Protein AF-A0A1H1LH26-F1 (afdb_monomer)

pLDDT: mean 78.37, std 15.64, range [32.84, 95.56]

Structure (mmCIF, N/CA/C/O backbone):
data_AF-A0A1H1LH26-F1
#
_entry.id   AF-A0A1H1LH26-F1
#
loop_
_atom_site.group_PDB
_atom_site.id
_atom_site.type_symbol
_atom_site.label_atom_id
_atom_site.label_alt_id
_atom_site.label_comp_id
_atom_site.label_asym_id
_atom_site.label_entity_id
_atom_site.label_seq_id
_atom_site.pdbx_PDB_ins_code
_atom_site.Cartn_x
_atom_site.Cartn_y
_atom_site.Cartn_z
_atom_site.occupancy
_atom_site.B_iso_or_equiv
_atom_site.auth_seq_id
_atom_site.auth_comp_id
_atom_site.auth_asym_id
_atom_site.auth_atom_id
_atom_site.pdbx_PDB_model_num
ATOM 1 N N . MET A 1 1 ? -23.223 3.699 -24.837 1.00 32.84 1 MET A N 1
ATOM 2 C CA . MET A 1 1 ? -22.898 2.260 -24.772 1.00 32.84 1 MET A CA 1
ATOM 3 C C . MET A 1 1 ? -21.936 2.073 -23.615 1.00 32.84 1 MET A C 1
ATOM 5 O O . MET A 1 1 ? -20.814 2.551 -23.693 1.00 32.84 1 MET A O 1
ATOM 9 N N . ALA A 1 2 ? -22.431 1.552 -22.492 1.00 37.69 2 ALA A N 1
ATOM 10 C CA . ALA A 1 2 ? -21.630 1.323 -21.297 1.00 37.69 2 ALA A CA 1
ATOM 11 C C . ALA A 1 2 ? -20.881 -0.000 -21.473 1.00 37.69 2 ALA A C 1
ATOM 13 O O . ALA A 1 2 ? -21.500 -1.001 -21.816 1.00 37.69 2 ALA A O 1
ATOM 14 N N . LEU A 1 3 ? -19.562 0.020 -21.299 1.00 47.94 3 LEU A N 1
ATOM 15 C CA . LEU A 1 3 ? -18.762 -1.197 -21.253 1.00 47.94 3 LEU A CA 1
ATOM 16 C C . LEU A 1 3 ? -19.130 -1.938 -19.967 1.00 47.94 3 LEU A C 1
ATOM 18 O O . LEU A 1 3 ? -18.903 -1.430 -18.864 1.00 47.94 3 LEU A O 1
ATOM 22 N N . ASP A 1 4 ? -19.749 -3.104 -20.128 1.00 46.75 4 ASP A N 1
ATOM 23 C CA . ASP A 1 4 ? -20.054 -4.010 -19.034 1.00 46.75 4 ASP A CA 1
ATOM 24 C C . ASP A 1 4 ? -18.763 -4.352 -18.287 1.00 46.75 4 ASP A C 1
ATOM 26 O O . ASP A 1 4 ? -17.742 -4.743 -18.854 1.00 46.75 4 ASP A O 1
ATOM 30 N N . SER A 1 5 ? -18.803 -4.103 -16.982 1.00 53.16 5 SER A N 1
ATOM 31 C CA . SER A 1 5 ? -17.681 -4.282 -16.073 1.00 53.16 5 SER A CA 1
ATOM 32 C C . SER A 1 5 ? -17.305 -5.755 -16.018 1.00 53.16 5 SER A C 1
ATOM 34 O O . SER A 1 5 ? -18.137 -6.590 -15.669 1.00 53.16 5 SER A O 1
ATOM 36 N N . ILE A 1 6 ? -16.048 -6.052 -16.332 1.00 54.09 6 ILE A N 1
ATOM 37 C CA . ILE A 1 6 ? -15.424 -7.374 -16.262 1.00 54.09 6 ILE A CA 1
ATOM 38 C C . ILE A 1 6 ? -15.825 -8.028 -14.913 1.00 54.09 6 ILE A C 1
ATOM 40 O O . ILE A 1 6 ? -15.392 -7.597 -13.847 1.00 54.09 6 ILE A O 1
ATOM 44 N N . HIS A 1 7 ? -16.743 -9.003 -14.960 1.00 61.12 7 HIS A N 1
ATOM 45 C CA . HIS A 1 7 ? -17.284 -9.814 -13.847 1.00 61.12 7 HIS A CA 1
ATOM 46 C C . HIS A 1 7 ? -18.228 -9.171 -12.809 1.00 61.12 7 HIS A C 1
ATOM 48 O O . HIS A 1 7 ? -18.477 -9.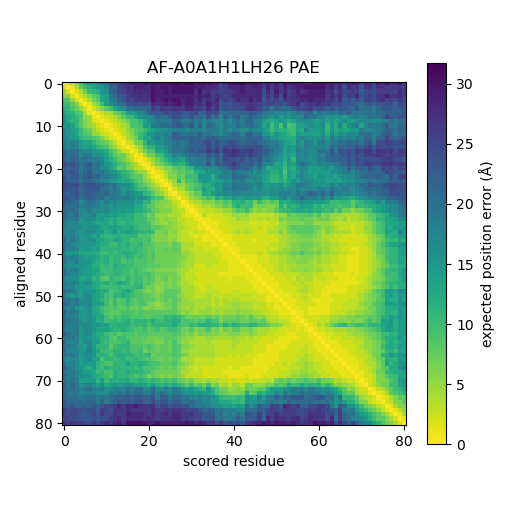779 -11.769 1.00 61.12 7 HIS A O 1
ATOM 54 N N . GLY A 1 8 ? -18.792 -7.979 -13.038 1.00 65.25 8 GLY A N 1
ATOM 55 C CA . GLY A 1 8 ? -19.794 -7.407 -12.114 1.00 65.25 8 GLY A CA 1
ATOM 56 C C . GLY A 1 8 ? -19.270 -7.100 -10.698 1.00 65.25 8 GLY A C 1
ATOM 57 O O . GLY A 1 8 ? -20.047 -6.807 -9.786 1.00 65.25 8 GLY A O 1
ATOM 58 N N . ILE A 1 9 ? -17.949 -7.134 -10.506 1.00 66.81 9 ILE A N 1
ATOM 59 C CA . ILE A 1 9 ? -17.299 -6.785 -9.246 1.00 66.81 9 ILE A CA 1
ATOM 60 C C . ILE A 1 9 ? -17.365 -5.267 -9.096 1.00 66.81 9 ILE A C 1
ATOM 62 O O . ILE A 1 9 ? -16.773 -4.510 -9.864 1.00 66.81 9 ILE A O 1
ATOM 66 N N . ARG A 1 10 ? -18.084 -4.806 -8.072 1.00 68.88 10 ARG A N 1
ATOM 67 C CA . ARG A 1 10 ? -18.164 -3.390 -7.715 1.00 68.88 10 ARG A CA 1
ATOM 68 C C . ARG A 1 10 ? -17.539 -3.178 -6.346 1.00 68.88 10 ARG A C 1
ATOM 70 O O . ARG A 1 10 ? -17.979 -3.764 -5.362 1.00 68.88 10 ARG A O 1
ATOM 77 N N . GLY A 1 11 ? -16.547 -2.294 -6.274 1.00 69.06 11 GLY A N 1
ATOM 78 C CA . GLY A 1 11 ? -15.930 -1.923 -5.001 1.00 69.06 11 GLY A CA 1
ATOM 79 C C . GLY A 1 11 ? -16.959 -1.387 -3.996 1.00 69.06 11 GLY A C 1
ATOM 80 O O . GLY A 1 11 ? -17.834 -0.586 -4.349 1.00 69.06 11 GLY A O 1
ATOM 81 N N . ILE A 1 12 ? -16.841 -1.808 -2.733 1.00 75.12 12 ILE A N 1
ATOM 82 C CA . ILE A 1 12 ? -17.682 -1.323 -1.632 1.00 75.12 12 ILE A CA 1
ATOM 83 C C . ILE A 1 12 ? -17.418 0.176 -1.435 1.00 75.12 12 ILE A C 1
ATOM 85 O O . ILE A 1 12 ? -16.309 0.592 -1.104 1.00 75.12 12 ILE A O 1
ATOM 89 N N . ARG A 1 13 ? -18.450 1.010 -1.609 1.00 68.00 13 ARG A N 1
ATOM 90 C CA . ARG A 1 13 ? -18.374 2.459 -1.359 1.00 68.00 13 ARG A CA 1
ATOM 91 C C . ARG A 1 13 ? -18.967 2.796 0.008 1.00 68.00 13 ARG A C 1
ATOM 93 O O . ARG A 1 13 ? -20.085 2.395 0.323 1.00 68.00 13 ARG A O 1
ATOM 100 N N . ARG A 1 14 ? -18.244 3.570 0.826 1.00 62.78 14 ARG A N 1
ATOM 101 C CA . ARG A 1 14 ? -18.756 4.049 2.124 1.00 62.78 14 ARG A CA 1
ATOM 102 C C . ARG A 1 14 ? -19.881 5.072 1.928 1.00 62.78 14 ARG A C 1
ATOM 104 O O . ARG A 1 14 ? -19.740 6.005 1.145 1.00 62.78 14 ARG A O 1
ATOM 111 N N . ARG A 1 15 ? -20.963 4.933 2.706 1.00 63.19 15 ARG A N 1
ATOM 112 C CA . ARG A 1 15 ? -22.149 5.817 2.681 1.00 63.19 15 ARG A CA 1
ATOM 113 C C . ARG A 1 15 ? -21.906 7.203 3.307 1.00 63.19 15 ARG A C 1
ATOM 115 O O . ARG A 1 15 ? -22.645 8.133 3.015 1.00 63.1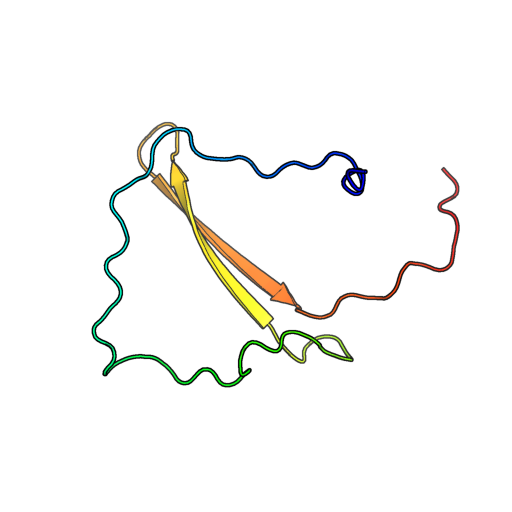9 15 ARG A O 1
ATOM 122 N N . LYS A 1 16 ? -20.880 7.355 4.158 1.00 60.59 16 LYS A N 1
ATOM 123 C CA . LYS A 1 16 ? -20.525 8.613 4.845 1.00 60.59 16 LYS A CA 1
ATOM 124 C C . LYS A 1 16 ? -19.008 8.823 4.795 1.00 60.59 16 LYS A C 1
ATOM 126 O O . LYS A 1 16 ? -18.255 7.909 5.136 1.00 60.59 16 LYS A O 1
ATOM 131 N N . LYS A 1 17 ? -18.556 10.002 4.347 1.00 55.12 17 LYS A N 1
ATOM 132 C CA . LYS A 1 17 ? -17.128 10.365 4.328 1.00 55.12 17 LYS A CA 1
ATOM 133 C C . LYS A 1 17 ? -16.654 10.635 5.759 1.00 55.12 17 LYS A C 1
ATOM 135 O O . LYS A 1 17 ? -17.291 11.389 6.489 1.00 55.12 17 LYS A O 1
ATOM 140 N N . LYS A 1 18 ? -15.551 10.000 6.156 1.00 60.75 18 LYS A N 1
ATOM 141 C CA . LYS A 1 18 ? -14.787 10.388 7.350 1.00 60.75 18 LYS A CA 1
ATOM 142 C C . LYS A 1 18 ? -14.064 11.719 7.100 1.00 60.75 18 LYS A C 1
ATOM 144 O O . LYS A 1 18 ? -13.927 12.088 5.931 1.00 60.75 18 LYS A O 1
ATOM 149 N N . PRO A 1 19 ? -13.604 12.421 8.155 1.00 59.44 19 PRO A N 1
ATOM 150 C CA . PRO A 1 19 ? -12.753 13.593 7.990 1.00 59.44 19 PRO A CA 1
ATOM 151 C C . PRO A 1 19 ? -11.603 13.268 7.041 1.00 59.44 19 PRO A C 1
ATOM 153 O O . PRO A 1 19 ? -11.018 12.186 7.124 1.00 59.44 19 PRO A O 1
ATOM 156 N N . SER A 1 20 ? -11.332 14.187 6.119 1.00 59.41 20 SER A N 1
ATOM 157 C CA . SER A 1 20 ? -10.197 14.084 5.210 1.00 59.41 20 SER A CA 1
ATOM 158 C C . SER A 1 20 ? -8.927 13.945 6.034 1.00 59.41 20 SER A C 1
ATOM 160 O O . SER A 1 20 ? -8.683 14.771 6.916 1.00 59.41 20 SER A O 1
ATOM 162 N N . THR A 1 21 ? -8.095 12.954 5.719 1.00 67.50 21 THR A N 1
ATOM 163 C CA . THR A 1 21 ? -6.677 13.026 6.066 1.00 67.50 21 THR A CA 1
ATOM 164 C C . THR A 1 21 ? -6.179 14.363 5.524 1.00 67.50 21 THR A C 1
ATOM 166 O O . THR A 1 21 ? -6.334 14.640 4.333 1.00 67.50 21 THR A O 1
ATOM 169 N N . ARG A 1 22 ? -5.698 15.252 6.397 1.00 70.62 22 ARG A N 1
ATOM 170 C CA . ARG A 1 22 ? -5.021 16.465 5.939 1.00 70.62 22 ARG A CA 1
ATOM 171 C C . ARG A 1 22 ? -3.679 16.015 5.391 1.00 70.62 22 ARG A C 1
ATOM 173 O O . ARG A 1 22 ? -2.908 15.399 6.123 1.00 70.62 22 ARG A O 1
ATOM 180 N N . SER A 1 23 ? -3.438 16.273 4.110 1.00 63.62 23 SER A N 1
ATOM 181 C CA . SER A 1 23 ? -2.120 16.062 3.525 1.00 63.62 23 SER A CA 1
ATOM 182 C C . SER A 1 23 ? -1.087 16.846 4.333 1.00 63.62 23 SER A C 1
ATOM 184 O O . SER A 1 23 ? -1.367 17.959 4.787 1.00 63.62 23 SER A O 1
ATOM 186 N N . ALA A 1 24 ? 0.083 16.247 4.540 1.00 66.81 24 ALA A N 1
ATOM 187 C CA . ALA A 1 24 ? 1.218 16.956 5.112 1.00 66.81 24 ALA A CA 1
ATOM 188 C C . ALA A 1 24 ? 1.588 18.163 4.229 1.00 66.81 24 ALA A C 1
ATOM 190 O O . ALA A 1 24 ? 1.233 18.203 3.047 1.00 66.81 24 ALA A O 1
ATOM 191 N N . ALA A 1 25 ? 2.292 19.141 4.803 1.00 75.12 25 ALA A N 1
ATOM 192 C CA . ALA A 1 25 ? 2.868 20.236 4.028 1.00 75.12 25 ALA A CA 1
ATOM 193 C C . ALA A 1 25 ? 3.740 19.676 2.887 1.00 75.12 25 ALA A C 1
ATOM 195 O O . ALA A 1 25 ? 4.421 18.662 3.063 1.00 75.12 25 ALA A O 1
ATOM 196 N N . SER A 1 26 ? 3.695 20.332 1.724 1.00 69.25 26 SER A N 1
ATOM 197 C CA . SER A 1 26 ? 4.372 19.915 0.485 1.00 69.25 26 SER A CA 1
ATOM 198 C C . SER A 1 26 ? 5.866 19.654 0.655 1.00 69.25 26 SER A C 1
ATOM 200 O O . SER A 1 26 ? 6.426 18.809 -0.038 1.00 69.25 26 SER A O 1
ATOM 202 N N . ASP A 1 27 ? 6.484 20.339 1.611 1.00 73.38 27 ASP A N 1
ATOM 203 C CA . ASP A 1 27 ? 7.931 20.375 1.825 1.00 73.38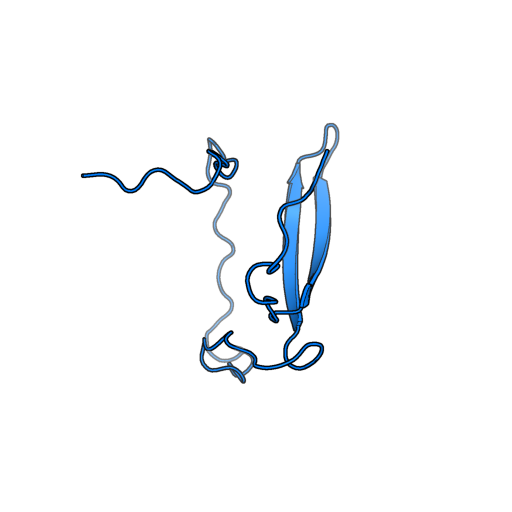 27 ASP A CA 1
ATOM 204 C C . ASP A 1 27 ? 8.491 19.051 2.378 1.00 73.38 27 ASP A C 1
ATOM 206 O O . ASP A 1 27 ? 9.702 18.890 2.485 1.00 73.38 27 ASP A O 1
ATOM 210 N N . ASN A 1 28 ? 7.620 18.087 2.706 1.00 73.31 28 ASN A N 1
ATOM 211 C CA . ASN A 1 28 ? 7.991 16.770 3.231 1.00 73.31 28 ASN A CA 1
ATOM 212 C C . ASN A 1 28 ? 7.465 15.598 2.373 1.00 73.31 28 ASN A C 1
ATOM 214 O O . ASN A 1 28 ? 7.306 14.483 2.876 1.00 73.31 28 ASN A O 1
ATOM 218 N N . TRP A 1 29 ? 7.135 15.827 1.093 1.00 75.12 29 TRP A N 1
ATOM 219 C CA . TRP A 1 29 ? 6.724 14.744 0.191 1.00 75.12 29 TRP A CA 1
ATOM 220 C C . TRP A 1 29 ? 7.943 13.848 -0.149 1.00 75.12 29 TRP A C 1
ATOM 222 O O . TRP A 1 29 ? 8.946 14.351 -0.655 1.00 75.12 29 TRP A O 1
ATOM 232 N N . PRO A 1 30 ? 7.860 12.512 0.009 1.00 79.31 30 PRO A N 1
ATOM 233 C CA . PRO A 1 30 ? 8.891 11.584 -0.470 1.00 79.31 30 PRO A CA 1
ATOM 234 C C . PRO A 1 30 ? 8.865 11.439 -1.998 1.00 79.31 30 PRO A C 1
ATOM 236 O O . PRO A 1 30 ? 7.846 11.021 -2.537 1.00 79.31 30 PRO A O 1
ATOM 239 N N . PHE A 1 31 ? 9.945 11.787 -2.707 1.00 84.44 31 PHE A N 1
ATOM 240 C CA . PHE A 1 31 ? 9.999 11.814 -4.182 1.00 84.44 31 PHE A CA 1
ATOM 241 C C . PHE A 1 31 ? 9.227 10.666 -4.861 1.00 84.44 31 PHE A C 1
ATOM 243 O O . PHE A 1 31 ? 9.409 9.498 -4.522 1.00 84.44 31 PHE A O 1
ATOM 250 N N . ASP A 1 32 ? 8.375 10.999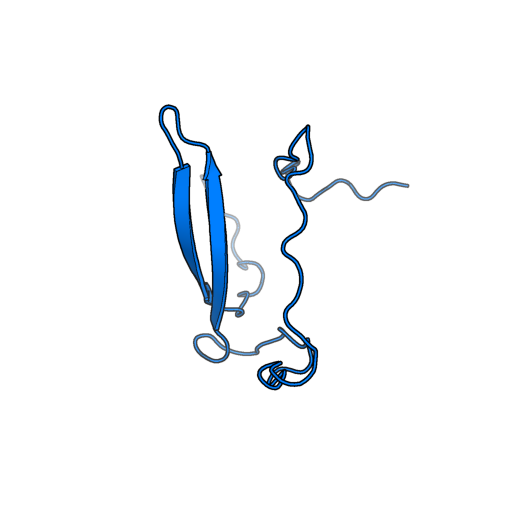 -5.841 1.00 87.69 32 ASP A N 1
ATOM 251 C CA . ASP A 1 32 ? 7.646 10.002 -6.635 1.00 87.69 32 ASP A CA 1
ATOM 252 C C . ASP A 1 32 ? 8.594 9.294 -7.610 1.00 87.69 32 ASP A C 1
ATOM 254 O O . ASP A 1 32 ? 8.687 9.639 -8.788 1.00 87.69 32 ASP A O 1
ATOM 258 N N . VAL A 1 33 ? 9.333 8.311 -7.096 1.00 90.12 33 VAL A N 1
ATOM 259 C CA . VAL A 1 33 ? 10.388 7.600 -7.834 1.00 90.12 33 VAL A CA 1
ATOM 260 C C . VAL A 1 33 ? 9.873 6.856 -9.068 1.00 90.12 33 VAL A C 1
ATOM 262 O O . VAL A 1 33 ? 10.641 6.628 -9.997 1.00 90.12 33 VAL A O 1
ATOM 265 N N . VAL A 1 34 ? 8.576 6.533 -9.109 1.00 91.62 34 VAL A N 1
ATOM 266 C CA . VAL A 1 34 ? 7.934 5.826 -10.229 1.00 91.62 34 VAL A CA 1
ATOM 267 C C . VAL A 1 34 ? 7.181 6.743 -11.192 1.00 91.62 34 VAL A C 1
ATOM 269 O O . VAL A 1 34 ? 6.664 6.271 -12.193 1.00 91.62 34 VAL A O 1
ATOM 272 N N . LYS A 1 35 ? 7.101 8.055 -10.926 1.00 92.81 35 LYS A N 1
ATOM 273 C CA . LYS A 1 35 ? 6.441 9.042 -11.809 1.00 92.81 35 LYS A CA 1
ATOM 274 C C . LYS A 1 35 ? 5.012 8.653 -12.235 1.00 92.81 35 LYS A C 1
ATOM 276 O O . LYS A 1 35 ? 4.611 8.916 -13.366 1.00 92.81 35 LYS A O 1
ATOM 281 N N . ARG A 1 36 ? 4.247 8.027 -11.333 1.00 89.94 36 ARG A N 1
ATOM 282 C CA . ARG A 1 36 ? 2.907 7.452 -11.591 1.00 89.94 36 ARG A CA 1
ATOM 283 C C . ARG A 1 36 ? 2.851 6.385 -12.702 1.00 89.94 36 ARG A C 1
ATOM 285 O O . ARG A 1 36 ? 1.753 6.059 -13.148 1.00 89.94 36 ARG A O 1
ATOM 292 N N . ASP A 1 37 ? 3.986 5.828 -13.116 1.00 93.44 37 ASP A N 1
ATOM 293 C CA . ASP A 1 37 ? 4.053 4.674 -14.008 1.00 93.44 37 ASP A CA 1
ATOM 294 C C . ASP A 1 37 ? 4.137 3.384 -13.181 1.00 93.44 37 ASP A C 1
ATOM 296 O O . ASP A 1 37 ? 5.073 3.174 -12.413 1.00 93.44 37 ASP A O 1
ATOM 300 N N . PHE A 1 38 ? 3.117 2.536 -13.311 1.00 91.94 38 PHE A N 1
ATOM 301 C CA . PHE A 1 38 ? 3.018 1.251 -12.612 1.00 91.94 38 PHE A CA 1
ATOM 302 C C . PHE A 1 38 ? 3.148 0.061 -13.572 1.00 91.94 38 PHE A C 1
ATOM 304 O O . PHE A 1 38 ? 2.914 -1.076 -13.169 1.00 91.94 38 PHE A O 1
ATOM 311 N N . CYS A 1 39 ? 3.487 0.309 -14.841 1.00 91.69 39 CYS A N 1
ATOM 312 C CA . CYS A 1 39 ? 3.721 -0.747 -15.812 1.00 91.69 39 CYS A CA 1
ATOM 313 C C . CYS A 1 39 ? 5.089 -1.392 -15.550 1.00 91.69 39 CYS A C 1
ATOM 315 O O . CYS A 1 39 ? 6.115 -0.715 -15.577 1.00 91.69 39 CYS A O 1
ATOM 317 N N . VAL A 1 40 ? 5.110 -2.703 -15.300 1.00 94.12 40 VAL A N 1
ATOM 318 C CA . VAL A 1 40 ? 6.349 -3.478 -15.141 1.00 94.12 40 VAL A CA 1
ATOM 319 C C . VAL A 1 40 ? 6.323 -4.725 -16.017 1.00 94.12 40 VAL A C 1
ATOM 321 O O . VAL A 1 40 ? 5.287 -5.365 -16.184 1.00 94.12 40 VAL A O 1
ATOM 324 N N . ASP A 1 41 ? 7.479 -5.060 -16.580 1.00 93.56 41 ASP A N 1
ATOM 325 C CA . ASP A 1 41 ? 7.683 -6.149 -17.540 1.00 93.56 41 ASP A CA 1
ATOM 326 C C . ASP A 1 41 ? 7.970 -7.507 -16.881 1.00 93.56 41 ASP A C 1
ATOM 328 O O . ASP A 1 41 ? 7.881 -8.546 -17.534 1.00 93.56 41 ASP A O 1
ATOM 332 N N . ALA A 1 42 ? 8.300 -7.509 -15.587 1.00 93.94 42 ALA A N 1
ATOM 333 C CA . ALA A 1 42 ? 8.608 -8.706 -14.819 1.00 93.94 42 ALA A CA 1
ATOM 334 C C . ALA A 1 42 ? 8.190 -8.573 -13.339 1.00 93.94 42 ALA A C 1
ATOM 336 O O . ALA A 1 42 ? 8.151 -7.456 -12.809 1.00 93.94 42 ALA A O 1
ATOM 337 N N . PRO A 1 43 ? 7.951 -9.703 -12.642 1.00 95.31 43 PRO A N 1
ATOM 338 C CA . PRO A 1 43 ? 7.753 -9.725 -11.193 1.00 95.31 43 PRO A CA 1
ATOM 339 C C . PRO A 1 43 ? 8.936 -9.129 -10.417 1.00 95.31 43 PRO A C 1
ATOM 341 O O . PRO A 1 43 ? 10.073 -9.108 -10.893 1.00 95.31 43 PRO A O 1
ATOM 344 N N . ASN A 1 44 ? 8.688 -8.722 -9.172 1.00 95.12 44 ASN A N 1
ATOM 345 C CA . ASN A 1 44 ? 9.662 -8.196 -8.210 1.00 95.12 44 ASN A CA 1
ATOM 346 C C . ASN A 1 44 ? 10.393 -6.916 -8.663 1.00 95.12 44 ASN A C 1
ATOM 348 O O . ASN A 1 44 ? 11.466 -6.598 -8.149 1.00 95.12 44 ASN A O 1
ATOM 352 N N . ARG A 1 45 ? 9.825 -6.165 -9.615 1.00 95.38 45 ARG A N 1
ATOM 353 C CA . ARG A 1 45 ? 10.361 -4.869 -10.071 1.00 95.38 45 ARG A CA 1
ATOM 354 C C . ARG A 1 45 ? 9.752 -3.678 -9.343 1.00 95.38 45 ARG A C 1
ATOM 356 O O . ARG A 1 45 ? 10.451 -2.698 -9.101 1.00 95.38 45 ARG A O 1
ATOM 363 N N . LEU A 1 46 ? 8.474 -3.768 -8.983 1.00 95.44 46 LEU A N 1
ATOM 364 C CA . LEU A 1 46 ? 7.751 -2.717 -8.280 1.00 95.44 46 LEU A CA 1
ATOM 365 C C . LEU A 1 46 ? 6.740 -3.334 -7.317 1.00 95.44 46 LEU A C 1
ATOM 367 O O . LEU A 1 46 ? 5.891 -4.124 -7.720 1.00 95.44 46 LEU A O 1
ATOM 371 N N . GLN A 1 47 ? 6.820 -2.937 -6.049 1.00 94.50 47 GLN A N 1
ATOM 372 C CA . GLN A 1 47 ? 5.848 -3.300 -5.027 1.00 94.50 47 GLN A CA 1
ATOM 373 C C . GLN A 1 47 ? 5.016 -2.078 -4.647 1.00 94.50 47 GLN A C 1
ATOM 375 O O . GLN A 1 47 ? 5.553 -1.006 -4.365 1.00 94.50 47 GLN A O 1
ATOM 380 N N . VAL A 1 48 ? 3.699 -2.246 -4.621 1.00 93.88 48 VAL A N 1
ATOM 381 C CA . VAL A 1 48 ? 2.744 -1.231 -4.181 1.00 93.88 48 VAL A CA 1
ATOM 382 C C . VAL A 1 48 ? 2.231 -1.627 -2.807 1.00 93.88 48 VAL A C 1
ATOM 384 O O . VAL A 1 48 ? 1.693 -2.719 -2.629 1.00 93.88 48 VAL A O 1
ATOM 387 N N . ALA A 1 49 ? 2.385 -0.732 -1.836 1.00 94.06 49 ALA A N 1
ATOM 388 C CA . ALA A 1 49 ? 1.851 -0.913 -0.496 1.00 94.06 49 ALA A CA 1
ATOM 389 C C . ALA A 1 49 ? 0.679 0.039 -0.257 1.00 94.06 49 ALA A C 1
ATOM 391 O O . ALA A 1 49 ? 0.727 1.206 -0.649 1.00 94.06 49 ALA A O 1
ATOM 392 N N . ASP A 1 50 ? -0.347 -0.448 0.427 1.00 92.06 50 ASP A N 1
ATOM 393 C CA . ASP A 1 50 ? -1.433 0.384 0.936 1.00 92.06 50 ASP A CA 1
ATOM 394 C C . ASP A 1 50 ? -1.759 -0.012 2.376 1.00 92.06 50 ASP A C 1
ATOM 396 O O . ASP A 1 50 ? -1.541 -1.149 2.812 1.00 92.06 50 ASP A O 1
ATOM 400 N N . ILE A 1 51 ? -2.282 0.955 3.123 1.00 91.19 51 ILE A N 1
ATOM 401 C CA . ILE A 1 51 ? -2.802 0.752 4.466 1.00 91.19 51 ILE A CA 1
ATOM 402 C C . ILE A 1 51 ? -4.184 1.380 4.554 1.00 91.19 51 ILE A C 1
ATOM 404 O O . ILE A 1 51 ? -4.380 2.573 4.320 1.00 91.19 51 ILE A O 1
ATOM 408 N N . THR A 1 52 ? -5.162 0.574 4.948 1.00 88.19 52 THR A N 1
ATOM 40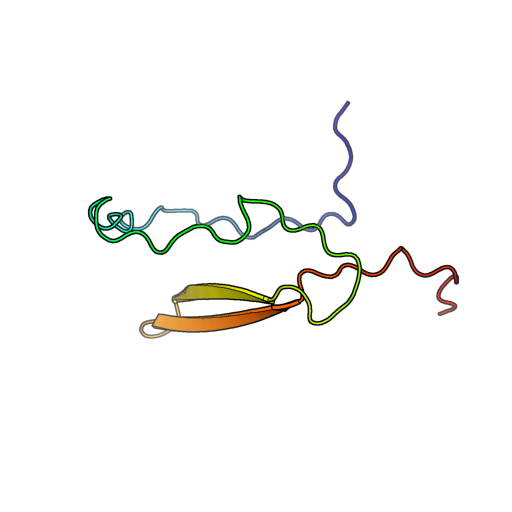9 C CA . THR A 1 52 ? -6.538 1.028 5.084 1.00 88.19 52 THR A CA 1
ATOM 410 C C . THR A 1 52 ? -7.054 0.826 6.495 1.00 88.19 52 THR A C 1
ATOM 412 O O . THR A 1 52 ? -6.749 -0.144 7.188 1.00 88.19 52 THR A O 1
ATOM 415 N N . TYR A 1 53 ? -7.892 1.764 6.917 1.00 88.69 53 TYR A N 1
ATOM 416 C CA . TYR A 1 53 ? -8.544 1.729 8.214 1.00 88.69 53 TYR A CA 1
ATOM 417 C C . TYR A 1 53 ? -9.915 1.069 8.092 1.00 88.69 53 TYR A C 1
ATOM 419 O O . TYR A 1 53 ? -10.802 1.576 7.386 1.00 88.69 53 TYR A O 1
ATOM 427 N N . ILE A 1 54 ? -10.110 -0.046 8.792 1.00 87.12 54 ILE A N 1
ATOM 428 C CA . ILE A 1 54 ? -11.322 -0.862 8.728 1.00 87.12 54 ILE A CA 1
ATOM 429 C C . ILE A 1 54 ? -12.100 -0.725 10.051 1.00 87.12 54 ILE A C 1
ATOM 431 O O . ILE A 1 54 ? -11.564 -1.034 11.116 1.00 87.12 54 ILE A O 1
ATOM 435 N N . PRO A 1 55 ? -13.362 -0.245 10.020 1.00 86.75 55 PRO A N 1
ATOM 436 C CA . PRO A 1 55 ? -14.250 -0.325 11.177 1.00 86.75 55 PRO A CA 1
ATOM 437 C C . PRO A 1 55 ? -14.470 -1.775 11.591 1.00 86.75 55 PRO A C 1
ATOM 439 O O . PRO A 1 55 ? -14.870 -2.594 10.765 1.00 86.75 55 PRO A O 1
ATOM 442 N N . ALA A 1 56 ? -14.262 -2.059 12.872 1.00 88.06 56 ALA A N 1
ATOM 443 C CA . ALA A 1 56 ? -14.601 -3.334 13.485 1.00 88.06 56 ALA A CA 1
ATOM 444 C C . ALA A 1 56 ? -15.859 -3.180 14.356 1.00 88.06 56 ALA A C 1
ATOM 446 O O . ALA A 1 56 ? -16.336 -2.070 14.592 1.00 88.06 56 ALA A O 1
ATOM 447 N N . ARG A 1 57 ? -16.411 -4.300 14.844 1.00 89.81 57 ARG A N 1
ATOM 448 C CA . ARG A 1 57 ? -17.569 -4.285 15.762 1.00 89.81 57 ARG A CA 1
ATOM 449 C C . ARG A 1 57 ? -17.287 -3.485 17.037 1.00 89.81 57 ARG A C 1
ATOM 451 O O . ARG A 1 57 ? -18.185 -2.838 17.560 1.00 89.81 57 ARG A O 1
ATOM 458 N N . VAL A 1 58 ? -16.041 -3.518 17.502 1.00 90.56 58 VAL A N 1
ATOM 459 C CA . VAL A 1 58 ? -15.533 -2.700 18.603 1.00 90.56 58 VAL A CA 1
ATOM 460 C C . VAL A 1 58 ? -14.240 -2.051 18.125 1.00 90.56 58 VAL A C 1
ATOM 462 O O . VAL A 1 58 ? -13.296 -2.746 17.757 1.00 90.56 58 VAL A O 1
ATOM 465 N N . GLY A 1 59 ? -14.209 -0.720 18.095 1.00 90.00 59 GLY A N 1
ATOM 466 C CA . GLY A 1 59 ? -13.039 0.035 17.656 1.00 90.00 59 GLY A CA 1
ATOM 467 C C . GLY A 1 59 ? -12.738 -0.111 16.161 1.00 90.00 59 GLY A C 1
ATOM 468 O O . GLY A 1 59 ? -13.630 -0.064 15.310 1.00 90.00 59 GLY A O 1
ATOM 469 N N . TRP A 1 60 ? -11.451 -0.213 15.839 1.00 88.62 60 TRP A N 1
ATOM 470 C CA . TRP A 1 60 ? -10.946 -0.158 14.472 1.00 88.62 60 TRP A CA 1
ATOM 471 C C . TRP A 1 60 ? -9.673 -0.983 14.326 1.00 88.62 60 TRP A C 1
ATOM 473 O O . TRP A 1 60 ? -8.918 -1.130 15.284 1.00 88.62 60 TRP A O 1
ATOM 483 N N . VAL A 1 61 ? -9.419 -1.462 13.110 1.00 91.88 61 VAL A N 1
ATOM 484 C CA . VAL A 1 61 ? -8.191 -2.178 12.755 1.00 91.88 61 VAL A CA 1
ATOM 485 C C . VAL A 1 61 ? -7.536 -1.536 11.537 1.00 91.88 61 VAL A C 1
ATOM 487 O O . VAL A 1 61 ? -8.210 -0.936 10.695 1.00 91.88 61 VAL A O 1
ATOM 490 N N . TYR A 1 62 ? -6.219 -1.674 11.441 1.00 91.44 62 TYR A N 1
ATOM 491 C CA . TYR A 1 62 ? -5.466 -1.341 10.238 1.00 91.44 62 TYR A CA 1
ATOM 492 C C . TYR A 1 62 ? -5.219 -2.626 9.454 1.00 91.44 62 TYR A C 1
ATOM 494 O O . TYR A 1 62 ? -4.750 -3.608 10.022 1.00 91.44 62 TYR A O 1
ATOM 502 N N . ALA A 1 63 ? -5.540 -2.616 8.166 1.00 92.44 63 ALA A N 1
ATOM 503 C CA . ALA A 1 63 ? -5.113 -3.653 7.239 1.00 92.44 63 ALA A CA 1
ATOM 504 C C . ALA A 1 63 ? -4.050 -3.063 6.320 1.00 92.44 63 ALA A C 1
ATOM 506 O O . ALA A 1 63 ? -4.277 -2.009 5.725 1.00 92.44 63 ALA A O 1
ATOM 507 N N . SER A 1 64 ? -2.911 -3.738 6.215 1.00 95.56 64 SER A N 1
ATOM 508 C CA . SER A 1 64 ? -1.835 -3.399 5.291 1.00 95.56 64 SER A CA 1
ATOM 509 C C . SER A 1 64 ? -1.598 -4.552 4.327 1.00 95.56 64 SER A C 1
ATOM 511 O O . SER A 1 64 ? -1.731 -5.721 4.691 1.00 95.56 64 SER A O 1
ATOM 513 N N . PHE A 1 65 ? -1.252 -4.222 3.089 1.00 94.06 65 PHE A N 1
ATOM 514 C CA . PHE A 1 65 ? -0.875 -5.200 2.078 1.00 94.06 65 PHE A CA 1
ATOM 515 C C . PHE A 1 65 ? 0.236 -4.649 1.190 1.00 94.06 65 PHE A C 1
ATOM 517 O O . PHE A 1 65 ? 0.368 -3.437 1.026 1.00 94.06 65 PHE A O 1
ATOM 524 N N . VAL A 1 66 ? 1.019 -5.567 0.628 1.00 94.75 66 VAL A N 1
ATOM 525 C CA . VAL A 1 66 ? 2.048 -5.297 -0.377 1.00 94.75 66 VAL A CA 1
ATOM 526 C C . VAL A 1 66 ? 1.725 -6.168 -1.584 1.00 94.75 66 VAL A C 1
ATOM 528 O O . VAL A 1 66 ? 1.572 -7.380 -1.441 1.00 94.75 66 VAL A O 1
ATOM 531 N N . LEU A 1 67 ? 1.569 -5.547 -2.748 1.00 93.88 67 LEU A N 1
ATOM 532 C CA . LEU A 1 67 ? 1.247 -6.205 -4.012 1.00 93.88 67 LEU A CA 1
ATOM 533 C C . LEU A 1 67 ? 2.388 -5.998 -4.999 1.00 93.88 67 LEU A C 1
ATOM 535 O O . LEU A 1 67 ? 2.966 -4.914 -5.056 1.00 93.88 67 LEU A O 1
ATOM 539 N N . ASP A 1 68 ? 2.683 -7.020 -5.793 1.00 94.69 68 ASP A N 1
ATOM 540 C CA . ASP A 1 68 ? 3.513 -6.856 -6.984 1.00 94.69 68 ASP A CA 1
ATOM 541 C C . ASP A 1 68 ? 2.702 -6.108 -8.055 1.00 94.69 68 ASP A C 1
ATOM 543 O O . ASP A 1 68 ? 1.532 -6.427 -8.278 1.00 94.69 68 ASP A O 1
ATOM 547 N N . ALA A 1 69 ? 3.294 -5.094 -8.689 1.00 94.75 69 ALA A N 1
ATOM 548 C CA . ALA A 1 69 ? 2.654 -4.366 -9.785 1.00 94.75 69 ALA A CA 1
ATOM 549 C C . ALA A 1 69 ? 2.583 -5.195 -11.082 1.00 94.75 69 ALA A C 1
ATOM 551 O O . ALA A 1 69 ? 1.836 -4.849 -11.999 1.00 94.75 69 ALA A O 1
ATOM 552 N N . TYR A 1 70 ? 3.344 -6.290 -11.168 1.00 94.19 70 T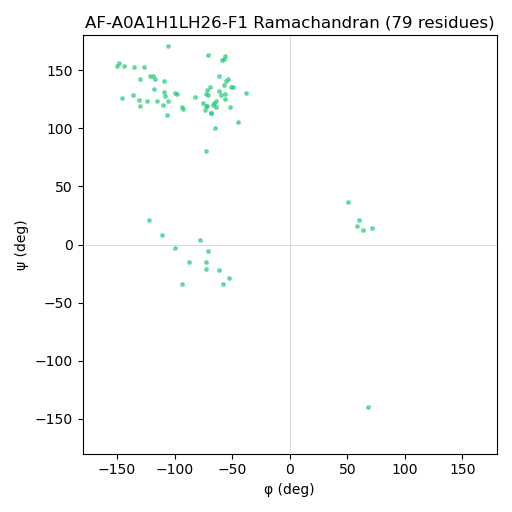YR A N 1
ATOM 553 C CA . TYR A 1 70 ? 3.355 -7.170 -12.324 1.00 94.19 70 TYR A CA 1
ATOM 554 C C . TYR A 1 70 ? 2.011 -7.871 -12.512 1.00 94.19 70 TYR A C 1
ATOM 556 O O . TYR A 1 70 ? 1.536 -8.616 -11.654 1.00 94.19 70 TYR A O 1
ATOM 564 N N . THR A 1 71 ? 1.422 -7.663 -13.688 1.00 87.06 71 THR A N 1
ATOM 565 C CA . THR A 1 71 ? 0.228 -8.380 -14.129 1.00 87.06 71 THR A CA 1
ATOM 566 C C . THR A 1 71 ? 0.648 -9.385 -15.199 1.00 87.06 71 THR A C 1
ATOM 568 O O . THR A 1 71 ? 1.042 -8.957 -16.287 1.00 87.06 71 THR A O 1
ATOM 571 N N . PRO A 1 72 ? 0.594 -10.705 -14.935 1.00 78.50 72 PRO A N 1
ATOM 572 C CA . PRO A 1 72 ? 0.804 -11.683 -15.991 1.00 78.50 72 PRO A CA 1
ATOM 573 C C . PRO A 1 72 ? -0.279 -11.505 -17.059 1.00 78.50 72 PRO A C 1
ATOM 575 O O . PRO A 1 72 ? -1.424 -11.167 -16.748 1.00 78.50 72 PRO A O 1
ATOM 578 N N . GLY A 1 73 ? 0.086 -11.717 -18.323 1.00 78.81 73 GLY A N 1
ATOM 579 C CA . GLY A 1 73 ? -0.886 -11.733 -19.413 1.00 78.81 73 GLY A CA 1
ATOM 580 C C . GLY A 1 73 ? -2.005 -12.756 -19.164 1.00 78.81 73 GLY A C 1
ATOM 581 O O . GLY A 1 73 ? -1.840 -13.647 -18.324 1.00 78.81 73 GLY A O 1
ATOM 582 N N . PRO A 1 74 ? -3.140 -12.638 -19.878 1.00 73.94 74 PRO A N 1
ATOM 583 C CA . PRO A 1 74 ? -4.210 -13.626 -19.795 1.00 73.94 74 PRO A CA 1
ATOM 584 C C . PRO A 1 74 ? -3.632 -15.028 -19.997 1.00 73.94 74 PRO A C 1
ATOM 586 O O . PRO A 1 74 ? -2.785 -15.241 -20.870 1.00 73.94 74 PRO A O 1
ATOM 589 N N . ASP A 1 75 ? -4.054 -15.967 -19.156 1.00 73.69 75 ASP A N 1
ATOM 590 C CA . ASP A 1 75 ? -3.628 -17.348 -19.274 1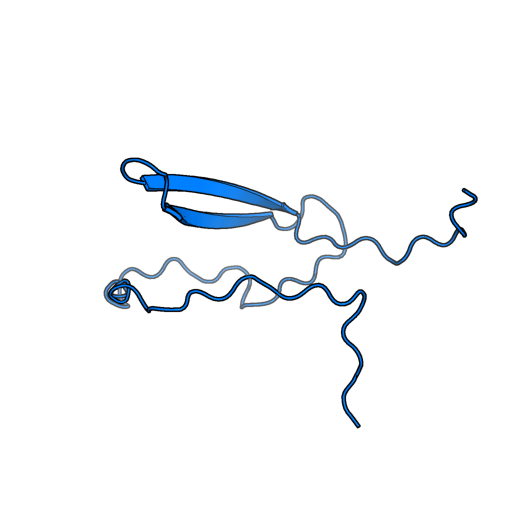.00 73.69 75 ASP A CA 1
ATOM 591 C C . ASP A 1 75 ? -4.092 -17.909 -20.631 1.00 73.69 75 ASP A C 1
ATOM 593 O O . ASP A 1 75 ? -5.239 -17.724 -21.036 1.00 73.69 75 ASP A O 1
ATOM 597 N N . PRO A 1 76 ? -3.215 -18.580 -21.391 1.00 69.81 76 PRO A N 1
ATOM 598 C CA . PRO A 1 76 ? -3.558 -19.036 -22.736 1.00 69.81 76 PRO A CA 1
ATOM 599 C C . PRO A 1 76 ? -4.429 -20.304 -22.762 1.00 69.81 76 PRO A C 1
ATOM 601 O O . PRO A 1 76 ? -4.694 -20.823 -23.845 1.00 69.81 76 PRO A O 1
ATOM 604 N N . TRP A 1 77 ? -4.870 -20.830 -21.615 1.00 74.50 77 TRP A N 1
ATOM 605 C CA . TRP A 1 77 ? -5.565 -22.116 -21.543 1.00 74.50 77 TRP A CA 1
ATOM 606 C C . TRP A 1 77 ? -6.992 -21.974 -21.007 1.00 74.50 77 TRP A C 1
ATOM 608 O O . TRP A 1 77 ? -7.196 -21.333 -19.979 1.00 74.50 77 TRP A O 1
ATOM 618 N N . PRO A 1 78 ? -7.996 -22.614 -21.637 1.00 62.00 78 PRO A N 1
ATOM 619 C CA . PRO A 1 78 ? -9.321 -22.705 -21.050 1.00 62.00 78 PRO A CA 1
ATOM 620 C C . PRO A 1 78 ? -9.236 -23.582 -19.797 1.00 62.00 78 PRO A C 1
ATOM 622 O O . PRO A 1 78 ? -8.844 -24.749 -19.864 1.00 62.00 78 PRO A O 1
ATOM 625 N N . SER A 1 79 ? -9.596 -23.023 -18.643 1.00 71.12 79 SER A N 1
ATOM 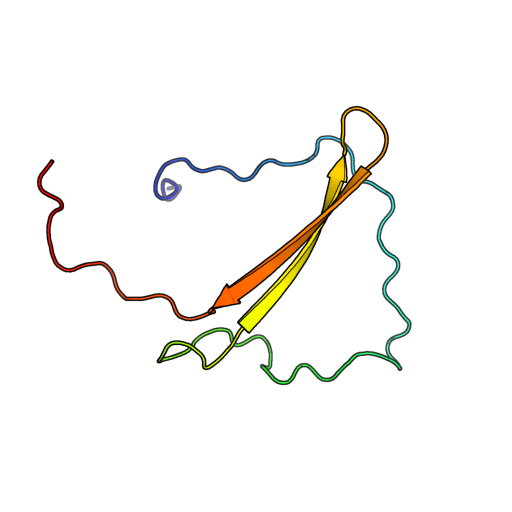626 C CA . SER A 1 79 ? -9.733 -23.796 -17.411 1.00 71.12 79 SER A CA 1
ATOM 627 C C . SER A 1 79 ? -10.878 -24.799 -17.578 1.00 71.12 79 SER A C 1
ATOM 629 O O . SER A 1 79 ? -12.060 -24.463 -17.494 1.00 71.12 79 SER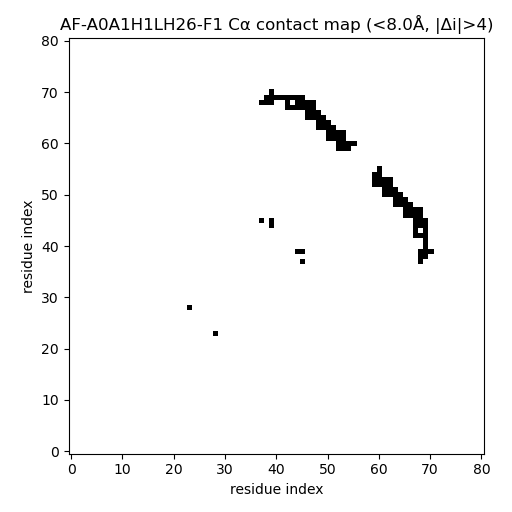 A O 1
ATOM 631 N N . HIS A 1 80 ? -10.525 -26.052 -17.866 1.00 65.69 80 HIS A N 1
ATOM 632 C CA . HIS A 1 80 ? -11.466 -27.158 -17.791 1.00 65.69 80 HIS A CA 1
ATOM 633 C C . HIS A 1 80 ? -11.823 -27.377 -16.321 1.00 65.69 80 HIS A C 1
ATOM 635 O O . HIS A 1 80 ? -10.970 -27.718 -15.502 1.00 65.69 80 HIS A O 1
ATOM 641 N N . ARG A 1 81 ? -13.089 -27.096 -16.012 1.00 53.47 81 ARG A N 1
ATOM 642 C CA . ARG A 1 81 ? -13.759 -27.522 -14.787 1.00 53.47 81 ARG A CA 1
ATOM 643 C C . ARG A 1 81 ? -13.908 -29.041 -14.776 1.00 53.47 81 ARG A C 1
ATOM 645 O O . ARG A 1 81 ? -14.168 -29.596 -15.868 1.00 53.47 81 ARG A O 1
#

Solvent-accessible surface area (backbone atoms only — not comparable to full-atom values): 5967 Å² total; per-residue (Å²): 137,82,80,79,60,86,84,73,76,72,82,90,75,79,94,67,86,71,84,75,81,76,78,74,68,78,94,71,65,77,77,70,87,55,74,92,57,65,86,51,96,48,75,90,74,49,75,49,72,55,75,46,82,43,84,46,100,74,70,68,44,79,50,72,52,76,40,66,49,44,69,80,74,82,75,95,64,85,83,80,127

Sequence (81 aa):
MALDSIHGIRGIRRRKKKPSTRSAASDNWPFDVVKRDFCVDAPNRLQVADITYIPARVGWVYASFVLDAYTPGPDPWPSHR

Organism: NCBI:txid441500

Nearest PDB structures (foldseek):
  7pub-assembly1_DU  TM=3.707E-01  e=2.341E+00  Trypanosoma brucei brucei
  2fdo-assembly1_A  TM=5.250E-01  e=7.763E+00  Archaeoglobus fulgidus DSM 4304

Foldseek 3Di:
DDDDPDPPDDDDDDPDDDPDPDDDPPVPDDDPPCVPDLDDPDWPPDKDKDWDWADDPPGIDIDIDIDTSDDDDPDPDDPDD

Radius of gyration: 18.37 Å; Cα contacts (8 Å, |Δi|>4): 56; chains: 1; bounding box: 33×48×43 Å

Secondary structure (DSSP, 8-state):
-----GGG--PPPPSSPPPPPPPPPGGG----TTTT----SSTTS-EEEEEEEEE-SSSEEEEEEEEE---PPPPSS----

Mean predicted aligned error: 12.25 Å